Protein AF-A0A402QD07-F1 (afdb_monomer_lite)

Foldseek 3Di:
DVVVVVLVVVLVVVLVVLCVVLVCQLPPNDPVSNVVSVVVNVVVNVVSPDDPDPPDDDDPVVCVVVVVVVVVCPVPVPPPDVAQAQLPVVVCVVPVHHDPPDDDDQDDDPPPCSVVSVVSSVVSRVVVD

pLDDT: mean 84.53, std 10.83, range [52.47, 97.31]

Structure (mmCIF, N/CA/C/O backbone):
data_AF-A0A402QD07-F1
#
_entry.id   AF-A0A402QD07-F1
#
loop_
_atom_site.group_PDB
_atom_site.id
_atom_site.type_symbol
_atom_site.label_atom_id
_atom_site.label_alt_id
_atom_site.label_comp_id
_atom_site.label_asym_id
_atom_site.label_entity_id
_atom_site.label_seq_id
_atom_site.pdbx_PDB_ins_code
_atom_site.Cartn_x
_atom_site.Cartn_y
_atom_site.Cartn_z
_atom_site.occupancy
_atom_site.B_iso_or_equiv
_atom_site.auth_seq_id
_atom_site.auth_comp_id
_atom_site.auth_asym_id
_atom_site.auth_atom_id
_atom_site.pdbx_PDB_model_num
ATOM 1 N N . GLY A 1 1 ? 10.751 -14.510 0.259 1.00 77.38 1 GLY A N 1
ATOM 2 C CA . GLY A 1 1 ? 9.964 -15.765 0.225 1.00 77.38 1 GLY A CA 1
ATOM 3 C C . GLY A 1 1 ? 10.385 -16.644 -0.946 1.00 77.38 1 GLY A C 1
ATOM 4 O O . GLY A 1 1 ? 11.068 -16.144 -1.833 1.00 77.38 1 GLY A O 1
ATOM 5 N N . TYR A 1 2 ? 9.975 -17.920 -0.969 1.00 80.62 2 TYR A N 1
ATOM 6 C CA . TYR A 1 2 ? 10.370 -18.918 -1.986 1.00 80.62 2 TYR A CA 1
ATOM 7 C C . TYR A 1 2 ? 10.117 -18.482 -3.437 1.00 80.62 2 TYR A C 1
ATOM 9 O O . TYR A 1 2 ? 11.001 -18.634 -4.276 1.00 80.62 2 TYR A O 1
ATOM 17 N N . ALA A 1 3 ? 8.979 -17.840 -3.718 1.00 82.00 3 ALA A N 1
ATOM 18 C CA . ALA A 1 3 ? 8.689 -17.270 -5.039 1.00 82.00 3 ALA A CA 1
ATOM 19 C C . ALA A 1 3 ? 9.742 -16.236 -5.486 1.00 82.00 3 ALA A C 1
ATOM 21 O O . ALA A 1 3 ? 10.096 -16.164 -6.660 1.00 82.00 3 ALA A O 1
ATOM 22 N N . GLY A 1 4 ? 10.299 -15.478 -4.535 1.00 82.69 4 GLY A N 1
ATOM 23 C CA . GLY A 1 4 ? 11.384 -14.541 -4.799 1.00 82.69 4 GLY A CA 1
ATOM 24 C C . GLY A 1 4 ? 12.661 -15.246 -5.251 1.00 82.69 4 GLY A C 1
ATOM 25 O O . GLY A 1 4 ? 13.216 -14.868 -6.271 1.00 82.69 4 GLY A O 1
ATOM 26 N N . MET A 1 5 ? 13.055 -16.320 -4.561 1.00 85.75 5 MET A N 1
ATOM 27 C CA . MET A 1 5 ? 14.264 -17.085 -4.891 1.00 85.75 5 MET A CA 1
ATOM 28 C C . MET A 1 5 ? 14.181 -17.748 -6.273 1.00 85.75 5 MET A C 1
ATOM 30 O O . MET A 1 5 ? 15.172 -17.795 -7.005 1.00 85.75 5 MET A O 1
ATOM 34 N N . VAL A 1 6 ? 12.998 -18.243 -6.651 1.00 89.38 6 VAL A N 1
ATOM 35 C CA . VAL A 1 6 ? 12.763 -18.829 -7.980 1.00 89.38 6 VAL A CA 1
ATOM 36 C C . VAL A 1 6 ? 12.868 -17.763 -9.075 1.00 89.38 6 VAL A C 1
ATOM 38 O O . VAL A 1 6 ? 13.527 -18.003 -10.089 1.00 89.38 6 VAL A O 1
ATOM 41 N N . ALA A 1 7 ? 12.280 -16.582 -8.858 1.00 85.94 7 ALA A N 1
ATOM 42 C CA . ALA A 1 7 ? 12.364 -15.463 -9.795 1.00 85.94 7 ALA A CA 1
ATOM 43 C C . ALA A 1 7 ? 13.808 -14.963 -9.972 1.00 85.94 7 ALA A C 1
ATOM 45 O O . ALA A 1 7 ? 14.262 -14.790 -11.102 1.00 85.94 7 ALA A O 1
ATOM 46 N N . ASP A 1 8 ? 14.561 -14.829 -8.880 1.00 86.75 8 ASP A N 1
ATOM 47 C CA . ASP A 1 8 ? 15.958 -14.384 -8.924 1.00 86.75 8 ASP A CA 1
ATOM 48 C C . ASP A 1 8 ? 16.843 -15.421 -9.644 1.00 86.75 8 ASP A C 1
ATOM 50 O O . ASP A 1 8 ? 17.704 -15.079 -10.459 1.00 86.75 8 ASP A O 1
ATOM 54 N N . SER A 1 9 ? 16.580 -16.715 -9.424 1.00 90.38 9 SER A N 1
ATOM 55 C CA . SER A 1 9 ? 17.263 -17.806 -10.133 1.00 90.38 9 SER A CA 1
ATOM 56 C C . SER A 1 9 ? 16.956 -17.811 -11.634 1.00 90.38 9 SER A C 1
ATOM 58 O O . SER A 1 9 ? 17.830 -18.122 -12.443 1.00 90.38 9 SER A O 1
ATOM 60 N N . TYR A 1 10 ? 15.726 -17.472 -12.024 1.00 89.81 10 TYR A N 1
ATOM 61 C CA . TYR A 1 10 ? 15.338 -17.325 -13.426 1.00 89.81 10 TYR A CA 1
ATOM 62 C C . TYR A 1 10 ? 16.028 -16.127 -14.088 1.00 89.81 10 TYR A C 1
ATOM 64 O O . TYR A 1 10 ? 16.611 -16.288 -15.159 1.00 89.81 10 TYR A O 1
ATOM 72 N N . GLN A 1 11 ? 16.052 -14.966 -13.425 1.00 88.69 11 GLN A N 1
ATOM 73 C CA . GLN A 1 11 ? 16.769 -13.781 -13.910 1.00 88.69 11 GLN A CA 1
ATOM 74 C C . GLN A 1 11 ? 18.261 -14.067 -14.099 1.00 88.69 11 GLN A C 1
ATOM 76 O O . GLN A 1 11 ? 18.831 -13.722 -15.131 1.00 88.69 11 GLN A O 1
ATOM 81 N N . ARG A 1 12 ? 18.888 -14.775 -13.150 1.00 90.00 12 ARG A N 1
ATOM 82 C CA . ARG A 1 12 ? 20.288 -15.199 -13.276 1.00 90.00 12 ARG A CA 1
ATOM 83 C C . ARG A 1 12 ? 20.520 -16.058 -14.523 1.00 90.00 12 ARG A C 1
ATOM 85 O O . ARG A 1 12 ? 21.503 -15.836 -15.221 1.00 90.00 12 ARG A O 1
ATOM 92 N N . ARG A 1 13 ? 19.626 -17.008 -14.824 1.00 92.38 13 ARG A N 1
ATOM 93 C CA . ARG A 1 13 ? 19.727 -17.838 -16.040 1.00 92.38 13 ARG A CA 1
ATOM 94 C C . ARG A 1 13 ? 19.586 -17.015 -17.318 1.00 92.38 13 ARG A C 1
ATOM 96 O O . ARG A 1 13 ? 20.373 -17.213 -18.232 1.00 92.38 13 ARG A O 1
ATOM 103 N N . GLN A 1 14 ? 18.640 -16.078 -17.362 1.00 91.81 14 GLN A N 1
ATOM 104 C CA . GLN A 1 14 ? 18.471 -15.200 -18.523 1.00 91.81 14 GLN A CA 1
ATOM 105 C C . GLN A 1 14 ? 19.704 -14.330 -18.787 1.00 91.81 14 GLN A C 1
ATOM 107 O O . GLN A 1 14 ? 20.105 -14.179 -19.935 1.00 91.81 14 GLN A O 1
ATOM 112 N N . VAL A 1 15 ? 20.325 -13.782 -17.735 1.00 90.81 15 VAL A N 1
ATOM 113 C CA . VAL A 1 15 ? 21.556 -12.988 -17.881 1.00 90.81 15 VAL A CA 1
ATOM 114 C C . VAL A 1 15 ? 22.700 -13.845 -18.415 1.00 90.81 15 VAL A C 1
ATOM 116 O O . VAL A 1 15 ? 23.411 -13.403 -19.310 1.00 90.81 15 VAL A O 1
ATOM 119 N N . LEU A 1 16 ? 22.870 -15.067 -17.900 1.00 92.81 16 LEU A N 1
ATOM 120 C CA . LEU A 1 16 ? 23.911 -15.978 -18.386 1.00 92.81 16 LEU A CA 1
ATOM 121 C C . LEU A 1 16 ? 23.710 -16.326 -19.864 1.00 92.81 16 LEU A C 1
ATOM 123 O O . LEU A 1 16 ? 24.644 -16.198 -20.644 1.00 92.81 16 LEU A O 1
ATOM 127 N N . GLN A 1 17 ? 22.481 -16.665 -20.256 1.00 93.75 17 GLN A N 1
ATOM 128 C CA . GLN A 1 17 ? 22.159 -16.959 -21.650 1.00 93.75 17 GLN A CA 1
ATOM 129 C C . GLN A 1 17 ? 22.439 -15.759 -22.568 1.00 93.75 17 GLN A C 1
ATOM 131 O O . GLN A 1 17 ? 23.030 -15.919 -23.630 1.00 93.75 17 GLN A O 1
ATOM 136 N N . LEU A 1 18 ? 22.063 -14.549 -22.145 1.00 92.69 18 LEU A N 1
ATOM 137 C CA . LEU A 1 18 ? 22.323 -13.330 -22.908 1.00 92.69 18 LEU A CA 1
ATOM 138 C C . LEU A 1 18 ? 23.827 -13.071 -23.091 1.00 92.69 18 LEU A C 1
ATOM 140 O O . LEU A 1 18 ? 24.252 -12.656 -24.166 1.00 92.69 18 LEU A O 1
ATOM 144 N N . LEU A 1 19 ? 24.634 -13.310 -22.055 1.00 90.19 19 LEU A N 1
ATOM 145 C CA . LEU A 1 19 ? 26.088 -13.174 -22.148 1.00 90.19 19 LEU A CA 1
ATOM 146 C C . LEU A 1 19 ? 26.684 -14.190 -23.126 1.00 90.19 19 LEU A C 1
ATOM 148 O O . LEU A 1 19 ? 27.536 -13.812 -23.927 1.00 90.19 19 LEU A O 1
ATOM 152 N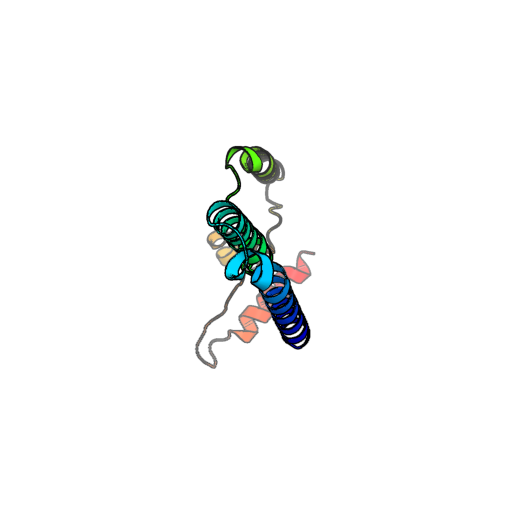 N . ASP A 1 20 ? 26.217 -15.438 -23.094 1.00 92.62 20 ASP A N 1
ATOM 153 C CA . ASP A 1 20 ? 26.669 -16.481 -24.018 1.00 92.62 20 ASP A CA 1
ATOM 154 C C . ASP A 1 20 ? 26.298 -16.152 -25.474 1.00 92.62 20 ASP A C 1
ATOM 156 O O . ASP A 1 20 ? 27.135 -16.291 -26.365 1.00 92.62 20 ASP A O 1
ATOM 160 N N . GLU A 1 21 ? 25.085 -15.641 -25.716 1.00 90.62 21 GLU A N 1
ATOM 161 C CA . GLU A 1 21 ? 24.626 -15.205 -27.044 1.00 90.62 21 GLU A CA 1
ATOM 162 C C . GLU A 1 21 ? 25.463 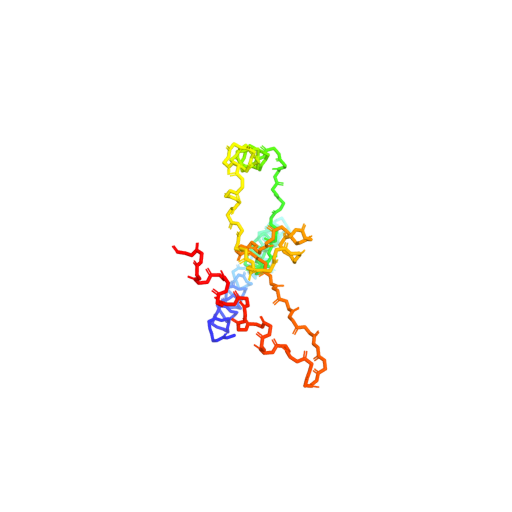-14.044 -27.602 1.00 90.62 21 GLU A C 1
ATOM 164 O O . GLU A 1 21 ? 25.779 -14.016 -28.792 1.00 90.62 21 GLU A O 1
ATOM 169 N N . MET A 1 22 ? 25.829 -13.075 -26.758 1.00 90.62 22 MET A N 1
ATOM 170 C CA . MET A 1 22 ? 26.569 -11.881 -27.186 1.00 90.62 22 MET A CA 1
ATOM 171 C C . MET A 1 22 ? 28.088 -12.100 -27.239 1.00 90.62 22 MET A C 1
ATOM 173 O O . MET A 1 22 ? 28.799 -11.312 -27.861 1.00 90.62 22 MET A O 1
ATOM 177 N N . ARG A 1 23 ? 28.602 -13.180 -26.636 1.00 89.62 23 ARG A N 1
ATOM 178 C CA . ARG A 1 23 ? 30.041 -13.474 -26.550 1.00 89.62 23 ARG A CA 1
ATOM 179 C C . ARG A 1 23 ? 30.719 -13.561 -27.916 1.00 89.62 23 ARG A C 1
ATOM 181 O O . ARG A 1 23 ? 31.773 -12.959 -28.103 1.00 89.62 23 ARG A O 1
ATOM 188 N N . GLU A 1 24 ? 30.131 -14.306 -28.848 1.00 87.31 24 GLU A N 1
ATOM 189 C CA . GLU A 1 24 ? 30.683 -14.510 -30.194 1.00 87.31 24 GLU A CA 1
ATOM 190 C C . GLU A 1 24 ? 30.696 -13.211 -31.023 1.00 87.31 24 GLU A C 1
ATOM 192 O O . GLU A 1 24 ? 31.778 -12.800 -31.451 1.00 87.31 24 GLU A O 1
ATOM 197 N N . PRO A 1 25 ? 29.564 -12.490 -31.176 1.00 87.00 25 PRO A N 1
ATOM 198 C CA . PRO A 1 25 ? 29.539 -11.200 -31.867 1.00 87.00 25 PRO A CA 1
ATOM 199 C C . PRO A 1 25 ? 30.501 -10.156 -31.289 1.00 87.00 25 PRO A C 1
ATOM 201 O O . PRO A 1 25 ? 31.064 -9.369 -32.042 1.00 87.00 25 PRO A O 1
ATOM 204 N N . ILE A 1 26 ? 30.708 -10.145 -29.967 1.00 88.00 26 ILE A N 1
ATOM 205 C CA . ILE A 1 26 ? 31.603 -9.189 -29.303 1.00 88.00 26 ILE A CA 1
ATOM 206 C C . ILE A 1 26 ? 33.075 -9.570 -29.496 1.00 88.00 26 ILE A C 1
ATOM 208 O O . ILE A 1 26 ? 33.885 -8.695 -29.800 1.00 88.00 26 ILE A O 1
ATOM 212 N N . SER A 1 27 ? 33.423 -10.847 -29.308 1.00 85.00 27 SER A N 1
ATOM 213 C CA . SER A 1 27 ? 34.814 -11.325 -29.322 1.00 85.00 27 SER A CA 1
ATOM 214 C C . SER A 1 27 ? 35.385 -11.473 -30.730 1.00 85.00 27 SER A C 1
ATOM 216 O O . SER A 1 27 ? 36.570 -11.221 -30.933 1.00 85.00 27 SER A O 1
ATOM 218 N N .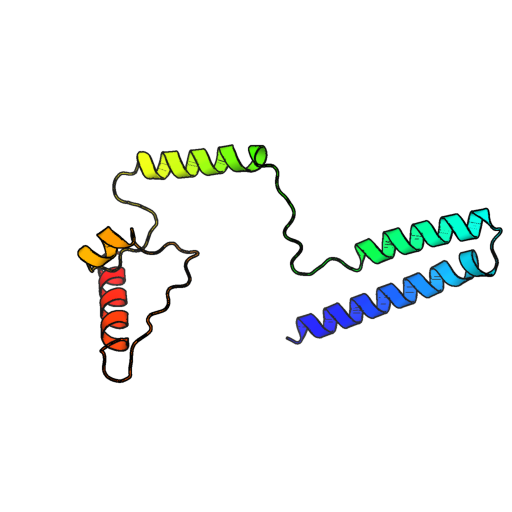 ASN A 1 28 ? 34.562 -11.916 -31.682 1.00 84.25 28 ASN A N 1
ATOM 219 C CA . ASN A 1 28 ? 35.013 -12.345 -33.008 1.00 84.25 28 ASN A CA 1
ATOM 220 C C . ASN A 1 28 ? 34.429 -11.484 -34.145 1.00 84.25 28 ASN A C 1
ATOM 222 O O . ASN A 1 28 ? 34.693 -11.744 -35.319 1.00 84.25 28 ASN A O 1
ATOM 226 N N . GLY A 1 29 ? 33.629 -10.467 -33.807 1.00 77.12 29 GLY A N 1
ATOM 227 C CA . GLY A 1 29 ? 33.050 -9.520 -34.753 1.00 77.12 29 GLY A CA 1
ATOM 228 C C . GLY A 1 29 ? 34.027 -8.448 -35.243 1.00 77.12 29 GLY A C 1
ATOM 229 O O . GLY A 1 29 ? 35.096 -8.216 -34.680 1.00 77.12 29 GLY A O 1
ATOM 230 N N . THR A 1 30 ? 33.635 -7.757 -36.314 1.00 85.44 30 THR A N 1
ATOM 231 C CA . THR A 1 30 ? 34.245 -6.477 -36.704 1.00 85.44 30 THR A CA 1
ATOM 232 C C . THR A 1 30 ? 33.928 -5.408 -35.653 1.00 85.44 30 THR A C 1
ATOM 234 O O . THR A 1 30 ? 32.962 -5.552 -34.908 1.00 85.44 30 THR A O 1
ATOM 237 N N . LEU A 1 31 ? 34.691 -4.308 -35.604 1.00 81.19 31 LEU A N 1
ATOM 238 C CA . LEU A 1 31 ? 34.470 -3.231 -34.620 1.00 81.19 31 LEU A CA 1
ATOM 239 C C . LEU A 1 31 ? 33.006 -2.741 -34.584 1.00 81.19 31 LEU A C 1
ATOM 241 O O . LEU A 1 31 ? 32.448 -2.561 -33.503 1.00 81.19 31 LEU A O 1
ATOM 245 N N . ASP A 1 32 ? 32.365 -2.615 -35.749 1.00 83.69 32 ASP A N 1
ATOM 246 C CA . ASP A 1 32 ? 30.961 -2.198 -35.863 1.00 83.69 32 ASP A CA 1
ATOM 247 C C . ASP A 1 32 ? 29.972 -3.274 -35.373 1.00 83.69 32 ASP A C 1
ATOM 249 O O . ASP A 1 32 ? 28.964 -2.964 -34.728 1.00 83.69 32 ASP A O 1
ATOM 253 N N . ALA A 1 33 ? 30.262 -4.552 -35.645 1.00 83.88 33 ALA A N 1
ATOM 254 C CA . ALA A 1 33 ? 29.448 -5.676 -35.184 1.00 83.88 33 ALA A CA 1
ATOM 255 C C . ALA A 1 33 ? 29.544 -5.851 -33.660 1.00 83.88 33 ALA A C 1
ATOM 257 O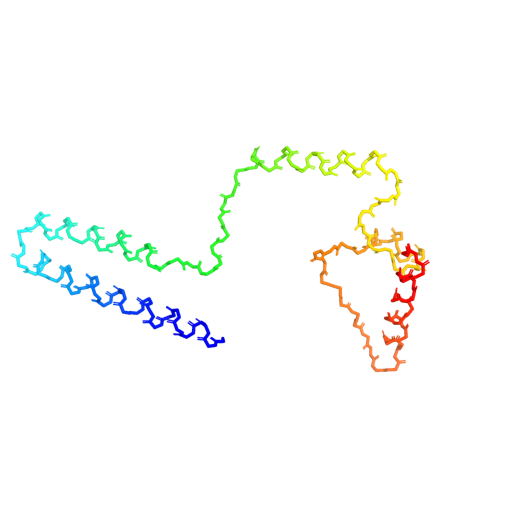 O . ALA A 1 33 ? 28.521 -6.044 -33.000 1.00 83.88 33 ALA A O 1
ATOM 258 N N . SER A 1 34 ? 30.745 -5.705 -33.095 1.00 86.69 34 SER A N 1
ATOM 259 C CA . SER A 1 34 ? 30.968 -5.722 -31.649 1.00 86.69 34 SER A CA 1
ATOM 260 C C . SER A 1 34 ? 30.270 -4.546 -30.963 1.00 86.69 34 SER A C 1
ATOM 262 O O . SER A 1 34 ? 29.635 -4.745 -29.929 1.00 86.69 34 SER A O 1
ATOM 264 N N . GLY A 1 35 ? 30.322 -3.339 -31.545 1.00 87.19 35 GLY A N 1
ATOM 265 C CA . GLY A 1 35 ? 29.601 -2.168 -31.031 1.00 87.19 35 GLY A CA 1
ATOM 266 C C . GLY A 1 35 ? 28.087 -2.388 -30.982 1.00 87.19 35 GLY A C 1
ATOM 267 O O . GLY A 1 35 ? 27.465 -2.223 -29.935 1.00 87.19 35 GLY A O 1
ATOM 268 N N . SER A 1 36 ? 27.509 -2.883 -32.077 1.00 89.19 36 SER A N 1
ATOM 269 C CA . SER A 1 36 ? 26.070 -3.181 -32.155 1.00 89.19 36 SER A CA 1
ATOM 270 C C . SER A 1 36 ? 25.638 -4.280 -31.172 1.00 89.19 36 SER A C 1
ATOM 272 O O . SER A 1 36 ? 24.565 -4.202 -30.573 1.00 89.19 36 SER A O 1
ATOM 274 N N . ALA A 1 37 ? 26.474 -5.306 -30.974 1.00 89.31 37 ALA A N 1
ATOM 275 C CA . ALA A 1 37 ? 26.214 -6.372 -30.009 1.00 89.31 37 ALA A CA 1
ATOM 276 C C . ALA A 1 37 ? 26.280 -5.876 -28.553 1.00 89.31 37 ALA A C 1
ATOM 278 O O . ALA A 1 37 ? 25.482 -6.305 -27.718 1.00 89.31 37 ALA A O 1
ATOM 279 N N . MET A 1 38 ? 27.189 -4.945 -28.247 1.00 88.25 38 MET A N 1
ATOM 280 C CA . MET A 1 38 ? 27.260 -4.295 -26.934 1.00 88.25 38 MET A CA 1
ATOM 281 C C . MET A 1 38 ? 26.012 -3.452 -26.642 1.00 88.25 38 MET A C 1
ATOM 283 O O . MET A 1 38 ? 25.467 -3.532 -25.538 1.00 88.25 38 MET A O 1
ATOM 287 N N . ASP A 1 39 ? 25.516 -2.700 -27.624 1.00 91.69 39 ASP A N 1
ATOM 288 C CA . ASP A 1 39 ? 24.288 -1.913 -27.468 1.00 91.69 39 ASP A CA 1
ATOM 289 C C . ASP A 1 39 ? 23.064 -2.813 -27.224 1.00 91.69 39 ASP A C 1
ATOM 291 O O . ASP A 1 39 ? 22.242 -2.550 -26.336 1.00 91.69 39 ASP A O 1
ATOM 295 N N . GLU A 1 40 ? 22.964 -3.927 -27.953 1.00 90.75 40 GLU A N 1
ATOM 296 C CA . GLU A 1 40 ? 21.890 -4.908 -27.769 1.00 90.75 40 GLU A CA 1
ATOM 297 C C . GLU A 1 40 ? 21.977 -5.614 -26.403 1.00 90.75 40 GLU A C 1
ATOM 299 O O . GLU A 1 40 ? 20.949 -5.819 -25.744 1.00 90.75 40 GLU A O 1
ATOM 304 N N . LEU A 1 41 ? 23.189 -5.919 -25.922 1.00 91.19 41 LEU A N 1
ATOM 305 C CA . LEU A 1 41 ? 23.426 -6.451 -24.578 1.00 91.19 41 LEU A CA 1
ATOM 306 C C . LEU A 1 41 ? 22.897 -5.491 -23.502 1.00 91.19 41 LEU A C 1
ATOM 308 O O . LEU A 1 41 ? 22.131 -5.909 -22.630 1.00 91.19 41 LEU A O 1
ATOM 312 N N . VAL A 1 42 ? 23.261 -4.206 -23.571 1.00 88.81 42 VAL A N 1
ATOM 313 C CA . VAL A 1 42 ? 22.826 -3.180 -22.605 1.00 88.81 42 VAL A CA 1
ATOM 314 C C . VAL A 1 42 ? 21.304 -3.040 -22.600 1.00 88.81 42 VAL A C 1
ATOM 316 O O . VAL A 1 42 ? 20.676 -3.001 -21.532 1.00 88.81 42 VAL A O 1
ATOM 319 N N . LYS A 1 43 ? 20.690 -3.020 -23.784 1.00 90.00 43 LYS A N 1
ATOM 320 C CA . LYS A 1 43 ? 19.238 -2.925 -23.946 1.00 90.00 43 LYS A CA 1
ATOM 321 C C . LYS A 1 43 ? 18.510 -4.115 -23.316 1.00 90.00 43 LYS A C 1
ATOM 323 O O . LYS A 1 43 ? 17.582 -3.921 -22.526 1.00 90.00 43 LYS A O 1
ATOM 328 N N . ARG A 1 44 ? 18.928 -5.348 -23.622 1.00 89.62 44 ARG A N 1
ATOM 329 C CA . ARG A 1 44 ? 18.293 -6.567 -23.085 1.00 89.62 44 ARG A CA 1
ATOM 330 C C . ARG A 1 44 ? 18.540 -6.741 -21.590 1.00 89.62 44 ARG A C 1
ATOM 332 O O . ARG A 1 44 ? 17.615 -7.101 -20.863 1.00 89.62 44 ARG A O 1
ATOM 339 N N . LEU A 1 45 ? 19.740 -6.423 -21.105 1.00 88.62 45 LEU A N 1
ATOM 340 C CA . LEU A 1 45 ? 20.064 -6.479 -19.679 1.00 88.62 45 LEU A CA 1
ATOM 341 C C . LEU A 1 45 ? 19.178 -5.530 -18.860 1.00 88.62 45 LEU A C 1
ATOM 343 O O . LEU A 1 45 ? 18.666 -5.915 -17.807 1.00 88.62 45 LEU A O 1
ATOM 347 N N . SER A 1 46 ? 18.943 -4.321 -19.371 1.00 83.69 46 SER A N 1
ATOM 348 C CA . SER A 1 46 ? 18.055 -3.336 -18.740 1.00 83.69 46 SER A CA 1
ATOM 349 C C . SER A 1 46 ? 16.607 -3.835 -18.649 1.00 83.69 46 SER A C 1
ATOM 351 O O . SER A 1 46 ? 15.924 -3.574 -17.662 1.00 83.69 46 SER A O 1
ATOM 353 N N . ALA A 1 47 ? 16.143 -4.618 -19.629 1.00 83.62 47 ALA A N 1
ATOM 354 C CA . ALA A 1 47 ? 14.806 -5.212 -19.613 1.00 83.62 47 ALA A CA 1
ATOM 355 C C . ALA A 1 47 ? 14.660 -6.373 -18.608 1.00 83.62 47 ALA A C 1
ATOM 357 O O . ALA A 1 47 ? 13.591 -6.535 -18.015 1.00 83.62 47 ALA A O 1
ATOM 358 N N . ILE A 1 48 ? 15.720 -7.165 -18.397 1.00 83.81 48 ILE A N 1
ATOM 359 C CA . ILE A 1 48 ? 15.754 -8.251 -17.396 1.00 83.81 48 ILE A CA 1
ATOM 360 C C . ILE A 1 48 ? 15.778 -7.665 -15.979 1.00 83.81 48 ILE A C 1
ATOM 362 O O . ILE A 1 48 ? 15.127 -8.172 -15.059 1.00 83.81 48 ILE A O 1
ATOM 366 N N . ARG A 1 49 ? 16.512 -6.564 -15.804 1.00 70.25 49 ARG A N 1
ATOM 367 C CA . ARG A 1 49 ? 16.708 -5.887 -14.524 1.00 70.25 49 ARG A CA 1
ATOM 368 C C . ARG A 1 49 ? 15.629 -4.832 -14.274 1.00 70.25 49 ARG A C 1
ATOM 370 O O . ARG A 1 49 ? 15.942 -3.676 -14.021 1.00 70.25 49 ARG A O 1
ATOM 377 N N . LYS A 1 50 ? 14.353 -5.227 -14.292 1.00 64.62 50 LYS A N 1
ATOM 378 C CA . LYS A 1 50 ? 13.281 -4.361 -13.776 1.00 64.62 50 LYS A CA 1
ATOM 379 C C . LYS A 1 50 ? 13.364 -4.298 -12.247 1.00 64.62 50 LYS A C 1
ATOM 381 O O . LYS A 1 50 ? 13.271 -5.349 -11.603 1.00 64.62 50 LYS A O 1
ATOM 386 N N . PRO A 1 51 ? 13.534 -3.111 -11.637 1.00 59.81 51 PRO A N 1
ATOM 387 C CA . PRO A 1 51 ? 13.410 -2.966 -10.195 1.00 59.81 51 PRO A CA 1
ATOM 388 C C . PRO A 1 51 ? 12.019 -3.445 -9.773 1.00 59.81 51 PRO A C 1
ATOM 390 O O . PRO A 1 51 ? 11.015 -3.038 -10.353 1.00 59.81 51 PRO A O 1
ATOM 393 N N . ARG A 1 52 ? 11.943 -4.306 -8.752 1.00 59.88 52 ARG A N 1
ATOM 394 C CA . ARG A 1 52 ? 10.665 -4.853 -8.256 1.00 59.88 52 ARG A CA 1
ATOM 395 C C . ARG A 1 52 ? 9.673 -3.775 -7.784 1.00 59.88 52 ARG A C 1
ATOM 397 O O . ARG A 1 52 ? 8.487 -4.063 -7.731 1.00 59.88 52 ARG A O 1
ATOM 404 N N . ASN A 1 53 ? 10.158 -2.561 -7.508 1.00 58.03 53 ASN A N 1
ATOM 405 C CA . ASN A 1 53 ? 9.389 -1.388 -7.084 1.00 58.03 53 ASN A CA 1
ATOM 406 C C . ASN A 1 53 ? 9.692 -0.159 -7.961 1.00 58.03 53 ASN A C 1
ATOM 408 O O . ASN A 1 53 ? 9.918 0.934 -7.445 1.00 58.03 53 ASN A O 1
ATOM 412 N N . GLU A 1 54 ? 9.764 -0.308 -9.284 1.00 57.59 54 GLU A N 1
ATOM 413 C CA . GLU A 1 54 ? 9.831 0.877 -10.141 1.00 57.59 54 GLU A CA 1
ATOM 414 C C . GLU A 1 54 ? 8.486 1.617 -10.080 1.00 57.59 54 GLU A C 1
ATOM 416 O O . GLU A 1 54 ? 7.526 1.268 -10.770 1.00 57.59 54 GLU A O 1
ATOM 421 N N . VAL A 1 55 ? 8.407 2.618 -9.199 1.00 61.38 55 VAL A N 1
ATOM 422 C CA . VAL A 1 55 ? 7.331 3.609 -9.207 1.00 61.38 55 VAL A CA 1
ATOM 423 C C . VAL A 1 55 ? 7.454 4.346 -10.531 1.00 61.38 55 VAL A C 1
ATOM 425 O O . VAL A 1 55 ? 8.359 5.158 -10.724 1.00 61.38 55 VAL A O 1
ATOM 428 N N . LYS A 1 56 ? 6.585 4.005 -11.481 1.00 73.50 56 LYS A N 1
ATOM 429 C CA . LYS A 1 56 ? 6.576 4.655 -12.786 1.00 73.50 56 LYS A CA 1
ATOM 430 C C . LYS A 1 56 ? 6.037 6.073 -12.621 1.00 73.50 56 LYS A C 1
ATOM 432 O O . LYS A 1 56 ? 4.935 6.223 -12.091 1.00 73.50 56 LYS A O 1
ATOM 437 N N . PRO A 1 57 ? 6.761 7.103 -13.086 1.00 71.75 57 PRO A N 1
ATOM 438 C CA . PRO A 1 57 ? 6.211 8.443 -13.162 1.00 71.75 57 PRO A CA 1
ATOM 439 C C . PRO A 1 57 ? 4.981 8.422 -14.069 1.00 71.75 57 PRO A C 1
ATOM 441 O O . PRO A 1 57 ? 5.056 8.013 -15.226 1.00 71.75 57 PRO A O 1
ATOM 444 N N . VAL A 1 58 ? 3.856 8.851 -13.521 1.00 79.44 58 VAL A N 1
ATOM 445 C CA . VAL A 1 58 ? 2.581 9.028 -14.220 1.00 79.44 58 VAL A CA 1
ATOM 446 C C . VAL A 1 58 ? 2.370 10.520 -14.449 1.00 79.44 58 VAL A C 1
ATOM 448 O O . VAL A 1 58 ? 2.769 11.341 -13.615 1.00 79.44 58 VAL A O 1
ATOM 451 N N . ARG A 1 59 ? 1.812 10.910 -15.601 1.00 84.38 59 ARG A N 1
ATOM 452 C CA . ARG A 1 59 ? 1.586 12.337 -15.869 1.00 84.38 59 ARG A CA 1
ATOM 453 C C . ARG A 1 59 ? 0.430 12.820 -15.008 1.00 84.38 59 ARG A C 1
ATOM 455 O O . ARG A 1 59 ? -0.611 12.182 -14.955 1.00 84.38 59 ARG A O 1
ATOM 462 N N . LEU A 1 60 ? 0.569 14.000 -14.407 1.00 80.69 60 LEU A N 1
ATOM 463 C CA . LEU A 1 60 ? -0.475 14.547 -13.536 1.00 80.69 60 LEU A CA 1
ATOM 464 C C . LEU A 1 60 ? -1.835 14.674 -14.252 1.00 80.69 60 LEU A C 1
ATOM 466 O O . LEU A 1 60 ? -2.868 14.383 -13.662 1.00 80.69 60 LEU A O 1
ATOM 470 N N . GLY A 1 61 ? -1.831 15.028 -15.542 1.00 85.69 61 GLY A N 1
AT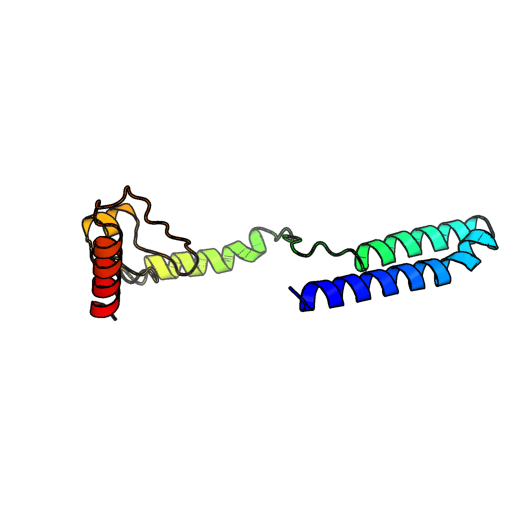OM 471 C CA . GLY A 1 61 ? -3.051 15.108 -16.354 1.00 85.69 61 GLY A CA 1
ATOM 472 C C . GLY A 1 61 ? -3.767 13.770 -16.578 1.00 85.69 61 GLY A C 1
ATOM 473 O O . GLY A 1 61 ? -4.954 13.781 -16.874 1.00 85.69 61 GLY A O 1
ATOM 474 N N . GLU A 1 62 ? -3.080 12.636 -16.414 1.00 81.75 62 GLU A N 1
ATOM 475 C CA . GLU A 1 62 ? -3.688 11.299 -16.512 1.00 81.75 62 GLU A CA 1
ATOM 476 C C . GLU A 1 62 ? -4.451 10.923 -15.232 1.00 81.75 62 GLU A C 1
ATOM 478 O O . GLU A 1 62 ? -5.353 10.103 -15.299 1.00 81.75 62 GLU A O 1
ATOM 483 N N . ILE A 1 63 ? -4.121 11.535 -14.087 1.00 84.06 63 ILE A N 1
ATOM 484 C CA . ILE A 1 63 ? -4.694 11.205 -12.765 1.00 84.06 63 ILE A CA 1
ATOM 485 C C . ILE A 1 63 ? -5.698 12.266 -12.300 1.00 84.06 63 ILE A C 1
ATOM 487 O O . ILE A 1 63 ? -6.573 11.988 -11.486 1.00 84.06 63 ILE A O 1
ATOM 491 N N . ILE A 1 64 ? -5.569 13.503 -12.795 1.00 87.94 64 ILE A N 1
ATOM 492 C CA . ILE A 1 64 ? -6.397 14.636 -12.363 1.00 87.94 64 ILE A CA 1
ATOM 493 C C . ILE A 1 64 ? -7.889 14.343 -12.516 1.00 87.94 64 ILE A C 1
ATOM 495 O O . ILE A 1 64 ? -8.631 14.651 -11.591 1.00 87.94 64 ILE A O 1
ATOM 499 N N . ASN A 1 65 ? -8.312 13.737 -13.630 1.00 82.88 65 ASN A N 1
ATOM 500 C CA . ASN A 1 65 ? -9.731 13.480 -13.888 1.00 82.88 65 ASN A CA 1
ATOM 501 C C . ASN A 1 65 ? -10.314 12.488 -12.863 1.00 82.88 65 ASN A C 1
ATOM 503 O O . ASN A 1 65 ? -11.327 12.777 -12.229 1.00 82.88 65 ASN A O 1
ATOM 507 N N . ASP A 1 66 ? -9.609 11.384 -12.609 1.00 79.88 66 ASP A N 1
ATOM 508 C CA . ASP A 1 66 ? -10.006 10.378 -11.614 1.00 79.88 66 ASP A CA 1
ATOM 509 C C . ASP A 1 66 ? -10.047 10.972 -10.193 1.00 79.88 66 ASP A C 1
ATOM 511 O O . ASP A 1 66 ? -10.931 10.672 -9.380 1.00 79.88 66 ASP A O 1
ATOM 515 N N . TYR A 1 67 ? -9.099 11.863 -9.881 1.00 79.00 67 TYR A N 1
ATOM 516 C CA . TYR A 1 67 ? -9.059 12.544 -8.591 1.00 79.00 67 TYR A CA 1
ATOM 517 C C . TYR A 1 67 ? -10.191 13.568 -8.442 1.00 79.00 67 TYR A C 1
ATOM 519 O O . TYR A 1 67 ? -10.785 13.666 -7.367 1.00 79.00 67 TYR A O 1
ATOM 527 N N . THR A 1 68 ? -10.535 14.306 -9.503 1.00 82.69 68 THR A N 1
ATOM 528 C CA . THR A 1 68 ? -11.671 15.237 -9.479 1.00 82.69 68 THR A CA 1
ATOM 529 C C . THR A 1 68 ? -12.996 14.513 -9.290 1.00 82.69 68 THR A C 1
ATOM 531 O O . THR A 1 68 ? -13.805 14.977 -8.494 1.00 82.69 68 THR A O 1
ATOM 534 N N . ASP A 1 69 ? -13.184 13.341 -9.901 1.00 80.19 69 ASP A N 1
ATOM 535 C CA . ASP A 1 69 ? -14.381 12.520 -9.687 1.00 80.19 69 ASP A CA 1
ATOM 536 C C . ASP A 1 69 ? -14.476 12.026 -8.234 1.00 80.19 69 ASP A C 1
ATOM 538 O O . ASP A 1 69 ? -15.546 12.034 -7.619 1.00 80.19 69 ASP A O 1
ATOM 542 N N . THR A 1 70 ? -13.335 11.657 -7.645 1.00 75.12 70 THR A N 1
ATOM 543 C CA . THR A 1 70 ? -13.246 11.272 -6.229 1.00 75.12 70 THR A CA 1
ATOM 544 C C . THR A 1 70 ? -13.603 12.440 -5.302 1.00 75.12 70 THR A C 1
ATOM 546 O O . THR A 1 70 ? -14.327 12.258 -4.320 1.00 75.12 70 THR A O 1
ATOM 549 N N . LEU A 1 71 ? -13.123 13.650 -5.607 1.00 75.50 71 LEU A N 1
ATOM 550 C CA . LEU A 1 71 ? -13.462 14.861 -4.856 1.00 75.50 71 LEU A CA 1
ATOM 551 C C . LEU A 1 71 ? -14.946 15.217 -4.985 1.00 75.50 71 LEU A C 1
ATOM 553 O O . LEU A 1 71 ? -15.590 15.494 -3.974 1.00 75.50 71 LEU A O 1
ATOM 557 N N . ASP A 1 72 ? -15.502 15.157 -6.194 1.00 78.06 72 ASP A N 1
ATOM 558 C CA . ASP A 1 72 ? -16.919 15.421 -6.446 1.00 78.06 72 ASP A CA 1
ATOM 559 C C . ASP A 1 72 ? -17.812 14.441 -5.676 1.00 78.06 72 ASP A C 1
ATOM 561 O O . ASP A 1 72 ? -18.805 14.853 -5.075 1.00 78.06 72 ASP A O 1
ATOM 565 N N . ARG A 1 73 ? -17.434 13.157 -5.614 1.00 72.19 73 ARG A N 1
ATOM 566 C CA . ARG A 1 73 ? -18.144 12.149 -4.814 1.00 72.19 73 ARG A CA 1
ATOM 567 C C . ARG A 1 73 ? -18.142 12.494 -3.325 1.00 72.19 73 ARG A C 1
ATOM 569 O O . ARG A 1 73 ? -19.190 12.425 -2.689 1.00 72.19 73 ARG A O 1
ATOM 576 N N . ARG A 1 74 ? -16.997 12.921 -2.784 1.00 67.50 74 ARG A N 1
ATOM 577 C CA . ARG A 1 74 ? -16.866 13.336 -1.374 1.00 67.50 74 ARG A CA 1
ATOM 578 C C . ARG A 1 74 ? -17.666 14.597 -1.049 1.00 67.50 74 ARG A C 1
ATOM 580 O O . ARG A 1 74 ? -18.186 14.713 0.054 1.00 67.50 74 ARG A O 1
ATOM 587 N N . LEU A 1 75 ? -17.768 15.534 -1.992 1.00 70.81 75 LEU A N 1
ATOM 588 C CA . LEU A 1 75 ? -18.520 16.779 -1.816 1.00 70.81 75 LEU A CA 1
ATOM 589 C C . LEU A 1 75 ? -20.037 16.577 -1.942 1.00 70.81 75 LEU A C 1
ATOM 591 O O . LEU A 1 75 ? -20.798 17.250 -1.251 1.00 70.81 75 LEU A O 1
ATOM 595 N N . ARG A 1 76 ? -20.485 15.674 -2.825 1.00 70.06 76 ARG A N 1
ATOM 596 C CA . ARG A 1 76 ? -21.914 15.420 -3.079 1.00 70.06 76 ARG A CA 1
ATOM 597 C C . ARG A 1 76 ? -22.548 14.461 -2.071 1.00 70.06 76 ARG A C 1
ATOM 599 O O . ARG A 1 76 ? -23.695 14.680 -1.692 1.00 70.06 76 ARG A O 1
ATOM 606 N N . ASN A 1 77 ? -21.827 13.433 -1.624 1.00 60.41 77 ASN A N 1
ATOM 607 C CA . ASN A 1 77 ? -22.352 12.395 -0.728 1.00 60.41 77 ASN A CA 1
ATOM 608 C C . ASN A 1 77 ? -22.222 12.784 0.752 1.00 60.41 77 ASN A C 1
ATOM 610 O O . ASN A 1 77 ? -21.746 11.980 1.544 1.00 60.41 77 ASN A O 1
ATOM 614 N N . GLY A 1 78 ? -22.588 14.024 1.099 1.00 53.22 78 GLY A N 1
ATOM 615 C CA . GLY A 1 78 ? -22.434 14.617 2.432 1.00 53.22 78 GLY A CA 1
ATOM 616 C C . GLY A 1 78 ? -22.409 13.604 3.586 1.00 53.22 78 GLY A C 1
ATOM 617 O O . GLY A 1 78 ? -23.339 12.827 3.763 1.00 53.22 78 GLY A O 1
ATOM 618 N N . GLU A 1 79 ? -21.317 13.640 4.349 1.00 52.47 79 GLU A N 1
ATOM 619 C CA . GLU A 1 79 ? -21.045 12.862 5.570 1.00 52.47 79 GLU A CA 1
ATOM 620 C C . GLU A 1 79 ? -20.762 11.353 5.434 1.00 52.47 79 GLU A C 1
ATOM 622 O O . GLU A 1 79 ? -20.004 10.840 6.261 1.00 52.47 79 GLU A O 1
ATOM 627 N N . GLU A 1 80 ? -21.190 10.661 4.373 1.00 53.59 80 GLU A N 1
ATOM 628 C CA . GLU A 1 80 ? -20.714 9.296 4.069 1.00 53.59 80 GLU A CA 1
ATOM 629 C C . GLU A 1 80 ? -19.406 9.350 3.272 1.00 53.59 80 GLU A C 1
ATOM 631 O O . GLU A 1 80 ? -19.289 8.945 2.115 1.00 53.59 80 GLU A O 1
ATOM 636 N N . SER A 1 81 ? -18.377 9.899 3.912 1.00 59.56 81 SER A N 1
ATOM 637 C CA . SER A 1 81 ? -17.004 9.620 3.506 1.00 59.56 81 SER A CA 1
ATOM 638 C C . SER A 1 81 ? -16.806 8.101 3.568 1.00 59.56 81 SER A C 1
ATOM 640 O O . SER A 1 81 ? -17.149 7.505 4.585 1.00 59.56 81 SER A O 1
ATOM 642 N N . ASP A 1 82 ? -16.204 7.474 2.546 1.00 68.25 82 ASP A N 1
ATOM 643 C CA . ASP A 1 82 ? -15.789 6.049 2.548 1.00 68.25 82 ASP A CA 1
ATOM 644 C C . ASP A 1 82 ? -14.776 5.702 3.669 1.00 68.25 82 ASP A C 1
ATOM 646 O O . ASP A 1 82 ? -14.107 4.668 3.641 1.00 68.25 82 ASP A O 1
ATOM 650 N N . THR A 1 83 ? -14.595 6.596 4.640 1.00 80.00 83 THR A N 1
ATOM 651 C CA . THR A 1 83 ? -13.733 6.423 5.792 1.00 80.00 83 THR A CA 1
ATOM 652 C C . THR A 1 83 ? -14.484 5.741 6.923 1.00 80.00 83 THR A C 1
ATOM 654 O O . THR A 1 83 ? -15.583 6.128 7.318 1.00 80.00 83 THR A O 1
ATOM 657 N N . LEU A 1 84 ? -13.838 4.742 7.511 1.00 88.56 84 LEU A N 1
ATOM 658 C CA . LEU A 1 84 ? -14.328 4.066 8.700 1.00 88.56 84 LEU A CA 1
ATOM 659 C C . LEU A 1 84 ? -14.207 5.012 9.895 1.00 88.56 84 LEU A C 1
ATOM 661 O O . LEU A 1 84 ? -13.108 5.430 10.269 1.00 88.56 84 LEU A O 1
ATOM 665 N N . LYS A 1 85 ? -15.343 5.353 10.499 1.00 90.38 85 LYS A N 1
ATOM 666 C CA . LYS A 1 85 ? -15.394 6.141 11.733 1.00 90.38 85 LYS A CA 1
ATOM 667 C C . LYS A 1 85 ? -15.033 5.267 12.926 1.00 90.38 85 LYS A C 1
ATOM 669 O O . LYS A 1 85 ? -15.465 4.123 13.022 1.00 90.38 85 LYS A O 1
ATOM 674 N N . THR A 1 86 ? -14.243 5.810 13.840 1.00 92.62 86 THR A N 1
ATOM 675 C CA . THR A 1 86 ? -13.786 5.114 15.046 1.00 92.62 86 THR A CA 1
ATOM 676 C C . THR A 1 86 ? -14.905 4.913 16.068 1.00 92.62 86 THR A C 1
ATOM 678 O O . THR A 1 86 ? -14.786 4.059 16.942 1.00 92.62 86 THR A O 1
ATOM 681 N N . GLY A 1 87 ? -15.989 5.694 15.977 1.00 91.38 87 GLY A N 1
ATOM 682 C CA . GLY A 1 87 ? -17.073 5.699 16.963 1.00 91.38 87 GLY A CA 1
ATOM 683 C C . GLY A 1 87 ? -16.773 6.573 18.185 1.00 91.38 87 GLY A C 1
ATOM 684 O O . GLY A 1 87 ? -17.565 6.595 19.126 1.00 91.38 87 GLY A O 1
ATOM 685 N N . ILE A 1 88 ? -15.653 7.302 18.164 1.00 93.69 88 ILE A N 1
ATOM 686 C CA . ILE A 1 88 ? -15.276 8.323 19.141 1.00 93.69 88 ILE A CA 1
ATOM 687 C C . ILE A 1 88 ? -15.345 9.665 18.409 1.00 93.69 88 ILE A C 1
ATOM 689 O O . ILE A 1 88 ? -14.443 9.998 17.643 1.00 93.69 88 ILE A O 1
ATOM 693 N N . GLU A 1 89 ? -16.415 10.431 18.626 1.00 91.75 89 GLU A N 1
ATOM 694 C CA . GLU A 1 89 ? -16.729 11.631 17.827 1.00 91.75 89 GLU A CA 1
ATOM 695 C C . GLU A 1 89 ? -15.584 12.648 17.786 1.00 91.75 89 GLU A C 1
ATOM 697 O O . GLU A 1 89 ? -15.259 13.187 16.732 1.00 91.75 89 GLU A O 1
ATOM 702 N N . GLU A 1 90 ? -14.921 12.864 18.918 1.00 93.56 90 GLU A N 1
ATOM 703 C CA . GLU A 1 90 ? -13.802 13.802 19.030 1.00 93.56 90 GLU A CA 1
ATOM 704 C C . GLU A 1 90 ? -12.595 13.335 18.205 1.00 93.56 90 GLU A C 1
ATOM 706 O O . GLU A 1 90 ? -11.931 14.136 17.546 1.00 93.56 90 GLU A O 1
ATOM 711 N N . LEU A 1 91 ? -12.327 12.026 18.197 1.00 92.25 91 LEU A N 1
ATOM 712 C CA . LEU A 1 91 ? -11.246 11.437 17.413 1.00 92.25 91 LEU A CA 1
ATOM 713 C C . LEU A 1 91 ? -11.574 11.472 15.918 1.00 92.25 91 LEU A C 1
ATOM 715 O O . LEU A 1 91 ? -10.704 11.772 15.103 1.00 92.25 91 LEU A O 1
ATOM 719 N N . ASP A 1 92 ? -12.827 11.219 15.556 1.00 91.25 92 ASP A N 1
ATOM 720 C CA . ASP A 1 92 ? -13.309 11.279 14.178 1.00 91.25 92 ASP A CA 1
ATOM 721 C C . ASP A 1 92 ? -13.326 12.708 13.626 1.00 91.25 92 ASP A C 1
ATOM 723 O O . ASP A 1 92 ? -13.058 12.903 12.440 1.00 91.25 92 ASP A O 1
ATOM 727 N N . ALA A 1 93 ? -13.583 13.709 14.469 1.00 88.69 93 ALA A N 1
ATOM 728 C CA . ALA A 1 93 ? -13.501 15.117 14.092 1.00 88.69 93 ALA A CA 1
ATOM 729 C C . ALA A 1 93 ? -12.056 15.552 13.806 1.00 88.69 93 ALA A C 1
ATOM 731 O O . ALA A 1 93 ? -11.814 16.336 12.891 1.00 88.69 93 ALA A O 1
ATOM 732 N N . ILE A 1 94 ? -11.091 15.025 14.567 1.00 91.56 94 ILE A N 1
ATOM 733 C CA . ILE A 1 94 ? -9.665 15.330 14.386 1.00 91.56 94 ILE A CA 1
ATOM 734 C C . ILE A 1 94 ? -9.078 14.567 13.192 1.00 91.56 94 ILE A C 1
ATOM 736 O O . ILE A 1 94 ? -8.285 15.124 12.436 1.00 91.56 94 ILE A O 1
ATOM 740 N N . THR A 1 95 ? -9.429 13.290 13.032 1.00 89.38 95 THR A N 1
ATOM 741 C CA . THR A 1 95 ? -8.804 12.403 12.033 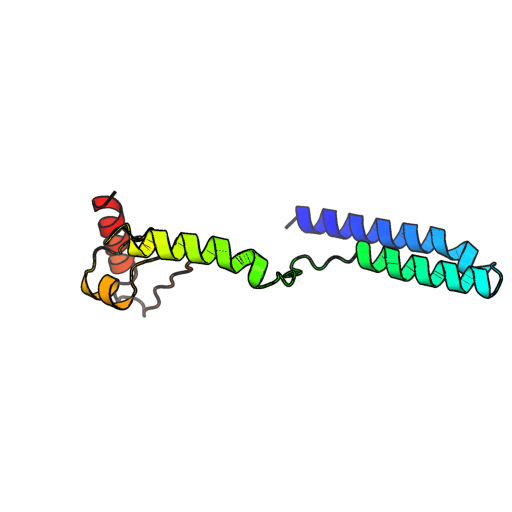1.00 89.38 95 THR A CA 1
ATOM 742 C C . THR A 1 95 ? -9.561 12.353 10.709 1.00 89.38 95 THR A C 1
ATOM 744 O O . THR A 1 95 ? -8.979 12.000 9.690 1.00 89.38 95 THR A O 1
ATOM 747 N N . GLY A 1 96 ? -10.853 12.690 10.699 1.00 86.94 96 GLY A N 1
ATOM 748 C CA . GLY A 1 96 ? -11.734 12.449 9.555 1.00 86.94 96 GLY A CA 1
ATOM 749 C C . GLY A 1 96 ? -12.172 10.983 9.409 1.00 86.94 96 GLY A C 1
ATOM 750 O O . GLY A 1 96 ? -12.958 10.672 8.507 1.00 86.94 96 GLY A O 1
ATOM 751 N N . GLY A 1 97 ? -11.750 10.093 10.314 1.00 88.88 97 GLY A N 1
ATOM 752 C CA . GLY A 1 97 ? -11.895 8.639 10.203 1.00 88.88 97 GLY A CA 1
ATOM 753 C C . GLY A 1 97 ? -10.666 7.972 9.573 1.00 88.88 97 GLY A C 1
ATOM 754 O O . GLY A 1 97 ? -9.625 8.597 9.402 1.00 88.88 97 GLY A O 1
ATOM 755 N N . MET A 1 98 ? -10.789 6.688 9.238 1.00 90.81 98 MET A N 1
ATOM 756 C CA . MET A 1 98 ? -9.709 5.863 8.682 1.00 90.81 98 MET A CA 1
ATOM 757 C C . MET A 1 98 ? -10.017 5.466 7.235 1.00 90.81 98 MET A C 1
ATOM 759 O O . MET A 1 98 ? -11.090 4.927 6.961 1.00 90.81 98 MET A O 1
ATOM 763 N N . ASN A 1 99 ? -9.090 5.703 6.307 1.00 87.69 99 ASN A N 1
ATOM 764 C CA . ASN A 1 99 ? -9.203 5.236 4.923 1.00 87.69 99 ASN A CA 1
ATOM 765 C C . ASN A 1 99 ? -8.747 3.775 4.808 1.00 87.69 99 ASN A C 1
ATOM 767 O O . ASN A 1 99 ? -7.948 3.292 5.608 1.00 87.69 99 ASN A O 1
ATOM 771 N N . ALA A 1 100 ? -9.192 3.079 3.759 1.00 84.38 100 ALA A N 1
ATOM 772 C CA . ALA A 1 100 ? -8.807 1.687 3.503 1.00 84.38 100 ALA A CA 1
ATOM 773 C C . ALA A 1 100 ? -7.289 1.481 3.295 1.00 84.38 100 ALA A C 1
ATOM 775 O O . ALA A 1 100 ? -6.785 0.377 3.488 1.00 84.38 100 ALA A O 1
ATOM 776 N N . GLU A 1 101 ? -6.569 2.533 2.899 1.00 85.62 101 GLU A N 1
ATOM 777 C CA . GLU A 1 101 ? -5.127 2.503 2.625 1.00 85.62 101 GLU A CA 1
ATOM 778 C C . GLU A 1 101 ? -4.268 2.860 3.852 1.00 85.62 101 GLU A C 1
ATOM 780 O O . GLU A 1 101 ? -3.044 2.715 3.814 1.00 85.62 101 GLU A O 1
ATOM 785 N N . ASP A 1 102 ? -4.888 3.315 4.947 1.00 89.50 102 ASP A N 1
ATOM 786 C CA . ASP A 1 102 ? -4.165 3.822 6.111 1.00 89.50 102 ASP A CA 1
ATOM 787 C C . ASP A 1 102 ? -3.585 2.684 6.968 1.00 89.50 102 ASP A C 1
ATOM 789 O O . ASP A 1 102 ? -4.265 1.724 7.335 1.00 89.50 102 ASP A O 1
ATOM 793 N N . LEU A 1 103 ? -2.321 2.833 7.382 1.00 93.62 103 LEU A N 1
ATOM 794 C CA . LEU A 1 103 ? -1.728 2.040 8.462 1.00 93.62 103 LEU A CA 1
ATOM 795 C C . LEU A 1 103 ? -1.827 2.818 9.779 1.00 93.62 103 LEU A C 1
ATOM 797 O O . LEU A 1 103 ? -1.018 3.706 10.051 1.00 93.62 103 LEU A O 1
ATOM 801 N N . VAL A 1 104 ? -2.791 2.453 10.623 1.00 91.19 104 VAL A N 1
ATOM 802 C CA . VAL A 1 104 ? -3.012 3.097 11.928 1.00 91.19 104 VAL A CA 1
ATOM 803 C C . VAL A 1 104 ? -2.260 2.353 13.036 1.00 91.19 104 VAL A C 1
ATOM 805 O O . VAL A 1 104 ? -2.435 1.150 13.226 1.00 91.19 104 VAL A O 1
ATOM 808 N N . ILE A 1 105 ? -1.429 3.071 13.800 1.00 95.00 105 ILE A N 1
ATOM 809 C CA . ILE A 1 105 ? -0.624 2.510 14.898 1.00 95.00 105 ILE A CA 1
ATOM 810 C C . ILE A 1 105 ? -1.055 3.124 16.234 1.00 95.00 105 ILE A C 1
ATOM 812 O O . ILE A 1 105 ? -0.912 4.325 16.449 1.00 95.00 105 ILE A O 1
ATOM 816 N N . ILE A 1 106 ? -1.502 2.284 17.174 1.00 94.44 106 ILE A N 1
ATOM 817 C CA . ILE A 1 106 ? -1.811 2.688 18.555 1.00 94.44 106 ILE A CA 1
ATOM 818 C C . ILE A 1 106 ? -0.609 2.368 19.453 1.00 94.44 106 ILE A C 1
ATOM 820 O O . ILE A 1 106 ? -0.412 1.225 19.874 1.00 94.44 106 ILE A O 1
ATOM 824 N N . ALA A 1 107 ? 0.197 3.383 19.765 1.00 95.31 107 ALA A N 1
ATOM 825 C CA . ALA A 1 107 ? 1.365 3.251 20.633 1.00 95.31 107 ALA A CA 1
ATOM 826 C C . ALA A 1 107 ? 1.095 3.836 22.028 1.00 95.31 107 ALA A C 1
ATOM 828 O O . ALA A 1 107 ? 0.773 5.011 22.172 1.00 95.31 107 ALA A O 1
ATOM 829 N N . ALA A 1 108 ? 1.259 3.020 23.073 1.00 96.12 108 ALA A N 1
ATOM 830 C CA . ALA A 1 108 ? 1.155 3.453 24.466 1.00 96.12 108 ALA A CA 1
ATOM 831 C C . ALA A 1 108 ? 1.996 2.551 25.386 1.00 96.12 108 ALA A C 1
ATOM 833 O O . ALA A 1 108 ? 2.329 1.419 25.025 1.00 96.12 108 ALA A O 1
ATOM 834 N N . ARG A 1 109 ? 2.322 3.029 26.596 1.00 97.31 109 ARG A N 1
ATOM 835 C CA . ARG A 1 109 ? 3.013 2.216 27.618 1.00 97.31 109 ARG A CA 1
ATOM 836 C C . ARG A 1 109 ? 2.142 1.024 28.072 1.00 97.31 109 ARG A C 1
ATOM 838 O O . ARG A 1 109 ? 0.913 1.101 27.971 1.00 97.31 109 ARG A O 1
ATOM 845 N N . PRO A 1 110 ? 2.736 -0.061 28.611 1.00 95.81 110 PRO A N 1
ATOM 846 C CA . PRO A 1 110 ? 1.971 -1.153 29.216 1.00 95.81 110 PRO A CA 1
ATOM 847 C C . PRO A 1 110 ? 0.994 -0.638 30.283 1.00 95.81 110 PRO A C 1
ATOM 849 O O . PRO A 1 110 ? 1.347 0.231 31.076 1.00 95.81 110 PRO A O 1
ATOM 852 N N . GLY A 1 111 ? -0.239 -1.150 30.279 1.00 94.31 111 GLY A N 1
ATOM 853 C CA . GLY A 1 111 ? -1.295 -0.743 31.218 1.00 94.31 111 GLY A CA 1
ATOM 854 C C . GLY A 1 111 ? -2.072 0.529 30.848 1.00 94.31 111 GLY A C 1
ATOM 855 O O . GLY A 1 111 ? -3.074 0.811 31.487 1.00 94.31 111 GLY A O 1
ATOM 856 N N . MET A 1 112 ? -1.695 1.265 29.795 1.00 96.31 112 MET A N 1
ATOM 857 C CA . MET A 1 112 ? -2.372 2.517 29.391 1.00 96.31 112 MET A CA 1
ATOM 858 C C . MET A 1 112 ? -3.667 2.312 28.575 1.00 96.31 112 MET A C 1
ATOM 860 O O . MET A 1 112 ? -4.144 3.247 27.945 1.00 96.31 112 MET A O 1
ATOM 864 N N . GLY A 1 113 ? -4.207 1.090 28.509 1.00 95.25 113 GLY A N 1
ATOM 865 C CA . GLY A 1 113 ? -5.492 0.836 27.841 1.00 95.25 113 GLY A CA 1
ATOM 866 C C . GLY A 1 113 ? -5.467 0.720 26.308 1.00 95.25 113 GLY A C 1
ATOM 867 O O . GLY A 1 113 ? -6.528 0.700 25.700 1.00 95.25 113 GLY A O 1
ATOM 868 N N . LYS A 1 114 ? -4.304 0.568 25.648 1.00 97.31 114 LYS A N 1
ATOM 869 C CA . LYS A 1 114 ? -4.229 0.421 24.169 1.00 97.31 114 LYS A CA 1
ATOM 870 C C . LYS A 1 114 ? -5.134 -0.683 23.590 1.00 97.31 114 LYS A C 1
ATOM 872 O O . LYS A 1 114 ? -5.643 -0.546 22.486 1.00 97.31 114 LYS A O 1
ATOM 877 N N . THR A 1 115 ? -5.308 -1.784 24.324 1.00 95.62 115 THR A N 1
ATOM 878 C CA . THR A 1 115 ? -6.136 -2.921 23.897 1.00 95.62 115 THR A CA 1
ATOM 879 C C . THR A 1 115 ? -7.615 -2.572 24.006 1.00 95.62 115 THR A C 1
ATOM 881 O O . THR A 1 115 ? -8.395 -2.915 23.130 1.00 95.62 115 THR A O 1
ATOM 884 N N . GLU A 1 116 ? -7.985 -1.857 25.063 1.00 96.81 116 GLU A N 1
ATOM 885 C CA . GLU A 1 116 ? -9.360 -1.439 25.316 1.00 96.81 116 GLU A CA 1
ATOM 886 C C . GLU A 1 116 ? -9.798 -0.353 24.335 1.00 96.81 116 GLU A C 1
ATOM 888 O O . GLU A 1 116 ? -10.876 -0.452 23.761 1.00 96.81 116 GLU A O 1
ATOM 893 N N . LEU A 1 117 ? -8.909 0.599 24.027 1.00 95.44 117 LEU A N 1
ATOM 894 C CA . LEU A 1 117 ? -9.121 1.562 22.948 1.00 95.44 117 LEU A CA 1
ATOM 895 C C . LEU A 1 117 ? -9.333 0.857 21.600 1.00 95.44 117 LEU A C 1
ATOM 897 O O . LEU A 1 117 ? -10.279 1.176 20.890 1.00 95.44 117 LEU A O 1
ATOM 901 N N . ALA A 1 118 ? -8.494 -0.127 21.259 1.00 95.50 118 ALA A N 1
ATOM 902 C CA . ALA A 1 118 ? -8.642 -0.874 20.010 1.00 95.50 118 ALA A CA 1
ATOM 903 C C . ALA A 1 118 ? -9.978 -1.635 19.937 1.00 95.50 118 ALA A C 1
ATOM 905 O O . ALA A 1 118 ? -10.636 -1.617 18.899 1.00 95.50 118 ALA A O 1
ATOM 906 N N . LEU A 1 119 ? -10.402 -2.265 21.037 1.00 95.88 119 LEU A N 1
ATOM 907 C CA . LEU A 1 119 ? -11.702 -2.936 21.122 1.00 95.88 119 LEU A CA 1
ATOM 908 C C . LEU A 1 119 ? -12.862 -1.946 20.999 1.00 95.88 119 LEU A C 1
ATOM 910 O O . LEU A 1 119 ? -13.830 -2.242 20.305 1.00 95.88 119 LEU A O 1
ATOM 914 N N . LYS A 1 120 ? -12.752 -0.764 21.616 1.00 94.75 120 LYS A N 1
ATOM 915 C CA . LYS A 1 120 ? -13.787 0.267 21.524 1.00 94.75 120 LYS A CA 1
ATOM 916 C C . LYS A 1 120 ? -13.944 0.794 20.102 1.00 94.75 120 LYS A C 1
ATOM 918 O O . LYS A 1 120 ? -15.069 0.956 19.644 1.00 94.75 120 LYS A O 1
ATOM 923 N N . ILE A 1 121 ? -12.830 0.997 19.399 1.00 94.69 121 ILE A N 1
ATOM 924 C CA . ILE A 1 121 ? -12.834 1.365 17.979 1.00 94.69 121 ILE A CA 1
ATOM 925 C C . ILE A 1 121 ? -13.477 0.250 17.146 1.00 94.69 121 ILE A C 1
ATOM 927 O O . ILE A 1 121 ? -14.329 0.528 16.311 1.00 94.69 121 ILE A O 1
ATOM 931 N N . ALA A 1 122 ? -13.124 -1.017 17.390 1.00 94.25 122 ALA A N 1
ATOM 932 C CA . ALA A 1 122 ? -13.715 -2.145 16.669 1.00 94.25 122 ALA A CA 1
ATOM 933 C C . ALA A 1 122 ? -15.237 -2.252 16.884 1.00 94.25 122 ALA A C 1
ATOM 935 O O . ALA A 1 122 ? -15.976 -2.474 15.930 1.00 94.25 122 ALA A O 1
ATOM 936 N N . GLU A 1 123 ? -15.711 -2.051 18.115 1.00 95.06 123 GLU A N 1
ATOM 937 C CA . GLU A 1 123 ? -17.140 -1.993 18.447 1.00 95.06 123 GLU A CA 1
ATOM 938 C C . GLU A 1 123 ? -17.836 -0.794 17.774 1.00 95.06 123 GLU A C 1
ATOM 940 O O . GLU A 1 123 ? -18.918 -0.935 17.201 1.00 95.06 123 GLU A O 1
ATOM 945 N N . GLY A 1 124 ? -17.204 0.384 17.806 1.00 92.94 124 GLY A N 1
ATOM 946 C CA . GLY A 1 124 ? -17.701 1.604 17.170 1.00 92.94 124 GLY A CA 1
ATOM 947 C C . GLY A 1 124 ? -17.845 1.465 15.655 1.00 92.94 124 GLY A C 1
ATOM 948 O O . GLY A 1 124 ? -18.857 1.884 15.097 1.00 92.94 124 GLY A O 1
ATOM 949 N N . VAL A 1 125 ? -16.879 0.810 15.007 1.00 91.31 125 VAL A N 1
ATOM 950 C CA . VAL A 1 125 ? -16.944 0.467 13.582 1.00 91.31 125 VAL A CA 1
ATOM 951 C C . VAL A 1 125 ? -18.058 -0.552 13.329 1.00 91.31 125 VAL A C 1
ATOM 953 O O . VAL A 1 125 ? -18.904 -0.319 12.476 1.00 91.31 125 VAL A O 1
ATOM 956 N N . ALA A 1 126 ? -18.105 -1.657 14.081 1.00 91.25 126 ALA A N 1
ATOM 957 C CA . ALA A 1 126 ? -19.054 -2.749 13.842 1.00 91.25 126 ALA A CA 1
ATOM 958 C C . ALA A 1 126 ? -20.526 -2.368 14.079 1.00 91.25 126 ALA A C 1
ATOM 960 O O . ALA A 1 126 ? -21.406 -2.923 13.434 1.00 91.25 126 ALA A O 1
ATOM 961 N N . SER A 1 127 ? -20.802 -1.443 15.001 1.00 87.00 127 SER A N 1
ATOM 962 C CA . SER A 1 127 ? -22.164 -0.974 15.308 1.00 87.00 127 SER A CA 1
ATOM 963 C C . SER A 1 127 ? -22.730 0.025 14.292 1.00 87.00 127 SER A C 1
ATOM 965 O O . SER A 1 127 ? -23.917 0.343 14.354 1.00 87.00 127 SER A O 1
ATOM 967 N N . ARG A 1 128 ? -21.891 0.533 13.382 1.00 70.75 128 ARG A N 1
ATOM 968 C CA . ARG A 1 128 ? -22.254 1.503 12.338 1.00 70.75 128 ARG A CA 1
ATOM 969 C C . ARG A 1 128 ? -22.278 0.892 10.928 1.00 70.75 128 ARG A C 1
ATOM 971 O O . ARG A 1 128 ? -22.476 1.636 9.972 1.00 70.75 128 ARG A O 1
ATOM 978 N N . VAL A 1 129 ? -22.074 -0.426 10.815 1.00 56.94 129 VAL A N 1
ATOM 979 C CA . VAL A 1 129 ? -22.284 -1.240 9.598 1.00 56.94 129 VAL A CA 1
ATOM 980 C C . VAL A 1 129 ? -23.699 -1.805 9.612 1.00 56.94 129 VAL A C 1
ATOM 982 O O . VAL A 1 129 ? -24.334 -1.805 8.537 1.00 56.94 129 VAL A O 1
#

InterPro domains:
  IPR007694 DNA helicase, DnaB-like, C-terminal [PF03796] (84-127)
  IPR027417 P-loop containing nucleoside triphosphate hydrolase [G3DSA:3.40.50.300] (60-128)
  IPR027417 P-loop containing nucleoside triphosphate hydrolase [SSF52540] (76-126)

Secondary structure (DSSP, 8-state):
-HHHHHHHHHHHHHHHHHHHHHHHHHHHS-HHHHHHHHHHHHHHHHHH---TT------HHHHHHHHHHHHHHHHHSTT--SSBP-S-HHHHHHH--B-TT--------TTSSHHHHHHHHHHHHHTT-

Sequence (129 aa):
GYAGMVADSYQRRQVLQLLDEMREPISNGTLDASGSAMDELVKRLSAIRKPRNEVKPVRLGEIINDYTDTLDRRLRNGEESDTLKTGIEELDAITGGMNAEDLVIIAARPGMGKTELALKIAEGVASRV

Radius of gyration: 27.24 Å; chains: 1; bounding box: 57×36×68 Å

Organism: Salmonella enterica (NCBI:txid28901)